Protein AF-A0A1G1WCJ9-F1 (afdb_monomer_lite)

Structure (mmCIF, N/CA/C/O backbone):
data_AF-A0A1G1WCJ9-F1
#
_entry.id   AF-A0A1G1WCJ9-F1
#
loop_
_atom_site.group_PDB
_atom_site.id
_atom_site.type_symbol
_atom_site.label_atom_id
_atom_site.label_alt_id
_atom_site.label_comp_id
_atom_site.label_asym_id
_atom_site.label_entity_id
_atom_site.label_seq_id
_atom_site.pdbx_PDB_ins_code
_atom_site.Cartn_x
_atom_site.Cartn_y
_atom_site.Cartn_z
_atom_site.occupancy
_atom_site.B_iso_or_equiv
_atom_site.auth_seq_id
_atom_site.auth_comp_id
_atom_site.auth_asym_id
_atom_site.auth_atom_id
_atom_site.pdbx_PDB_model_num
ATOM 1 N N . MET A 1 1 ? -25.583 37.483 26.730 1.00 40.88 1 MET A N 1
ATOM 2 C CA . MET A 1 1 ? -26.240 37.297 25.413 1.00 40.88 1 MET A CA 1
ATOM 3 C C . MET A 1 1 ? -25.506 38.119 24.346 1.00 40.88 1 MET A C 1
ATOM 5 O O . MET A 1 1 ? -26.004 39.147 23.923 1.00 40.88 1 MET A O 1
ATOM 9 N N . ALA A 1 2 ? -24.291 37.720 23.947 1.00 44.19 2 ALA A N 1
ATOM 10 C CA . ALA A 1 2 ? -23.507 38.465 22.945 1.00 44.19 2 ALA A CA 1
ATOM 11 C C . ALA A 1 2 ? -22.431 37.598 22.254 1.00 44.19 2 ALA A C 1
ATOM 13 O O . ALA A 1 2 ? -21.308 38.040 22.055 1.00 44.19 2 ALA A O 1
ATOM 14 N N . LEU A 1 3 ? -22.742 36.338 21.924 1.00 42.25 3 LEU A N 1
ATOM 15 C CA . LEU A 1 3 ? -21.789 35.417 21.274 1.00 42.25 3 LEU A CA 1
ATOM 16 C C . LEU A 1 3 ? -22.444 34.561 20.171 1.00 42.25 3 LEU A C 1
ATOM 18 O O . LEU A 1 3 ? -22.076 33.411 19.962 1.00 42.25 3 LEU A O 1
ATOM 22 N N . LEU A 1 4 ? -23.435 35.108 19.456 1.00 46.00 4 LEU A N 1
ATOM 23 C CA . LEU A 1 4 ? -24.100 34.412 18.337 1.00 46.00 4 LEU A CA 1
ATOM 24 C C . LEU A 1 4 ? -24.158 35.220 17.028 1.00 46.00 4 LEU A C 1
ATOM 26 O O . LEU A 1 4 ? -24.907 34.868 16.123 1.00 46.00 4 LEU A O 1
ATOM 30 N N . THR A 1 5 ? -23.351 36.272 16.869 1.00 47.97 5 THR A N 1
ATOM 31 C CA . THR A 1 5 ? -23.405 37.141 15.674 1.00 47.97 5 THR A CA 1
ATOM 32 C C . THR A 1 5 ? -22.312 36.902 14.626 1.00 47.97 5 THR A C 1
ATOM 34 O O . THR A 1 5 ? -22.347 37.550 13.585 1.00 47.97 5 THR A O 1
ATOM 37 N N . ASN A 1 6 ? -21.388 35.946 14.796 1.00 46.69 6 ASN A N 1
ATOM 38 C CA . ASN A 1 6 ? -20.234 35.810 13.885 1.00 46.69 6 ASN A CA 1
ATOM 39 C C . ASN A 1 6 ? -20.223 34.541 13.003 1.00 46.69 6 ASN A C 1
ATOM 41 O O . ASN A 1 6 ? -19.198 33.881 12.844 1.00 46.69 6 ASN A O 1
ATOM 45 N N . VAL A 1 7 ? -21.369 34.164 12.424 1.00 50.56 7 VAL A N 1
ATOM 46 C CA . VAL A 1 7 ? -21.480 32.963 11.558 1.00 50.56 7 VAL A CA 1
ATOM 47 C C . VAL A 1 7 ? -21.515 33.307 10.055 1.00 50.56 7 VAL A C 1
ATOM 49 O O . VAL A 1 7 ? -21.342 32.428 9.212 1.00 50.56 7 VAL A O 1
ATOM 52 N N . ARG A 1 8 ? -21.654 34.588 9.677 1.00 49.06 8 ARG A N 1
ATOM 53 C CA . ARG A 1 8 ? -21.856 34.994 8.268 1.00 49.06 8 ARG A CA 1
ATOM 54 C C . ARG A 1 8 ? -20.568 35.336 7.494 1.00 49.06 8 ARG A C 1
ATOM 56 O O . ARG A 1 8 ? -20.554 35.167 6.281 1.00 49.06 8 ARG A O 1
ATOM 63 N N . GLY A 1 9 ? -19.472 35.702 8.169 1.00 50.84 9 GLY A N 1
ATOM 64 C CA . GLY A 1 9 ? -18.168 36.016 7.545 1.00 50.84 9 GLY A CA 1
ATOM 65 C C . GLY A 1 9 ? -17.270 34.807 7.232 1.00 50.84 9 GLY A C 1
ATOM 66 O O . GLY A 1 9 ? -16.178 34.952 6.696 1.00 50.84 9 GLY A O 1
ATOM 67 N N . ASN A 1 10 ? -17.716 33.592 7.555 1.00 60.34 10 ASN A N 1
ATOM 68 C CA . ASN A 1 10 ? -16.839 32.423 7.664 1.00 60.34 10 ASN A CA 1
ATOM 69 C C . ASN A 1 10 ? -16.801 31.531 6.404 1.00 60.34 10 ASN A C 1
ATOM 71 O O . ASN A 1 10 ? -16.161 30.485 6.410 1.00 60.34 10 ASN A O 1
ATOM 75 N N . ARG A 1 11 ? -17.503 31.887 5.316 1.00 60.69 11 ARG A N 1
ATOM 76 C CA . ARG A 1 11 ? -17.465 31.102 4.062 1.00 60.69 11 ARG A CA 1
ATOM 77 C C . ARG A 1 11 ? -16.160 31.307 3.300 1.00 60.69 11 ARG A C 1
ATOM 79 O O . ARG A 1 11 ? -15.569 30.321 2.887 1.00 60.69 11 ARG A O 1
ATOM 86 N N . ALA A 1 12 ? -15.689 32.548 3.177 1.00 65.88 12 ALA A N 1
ATOM 87 C CA . ALA A 1 12 ? -14.421 32.851 2.513 1.00 65.88 12 ALA A CA 1
ATOM 88 C C . ALA A 1 12 ? -13.236 32.229 3.266 1.00 65.88 12 ALA A C 1
ATOM 90 O O . ALA A 1 12 ? -12.414 31.561 2.654 1.00 65.88 12 ALA A O 1
ATOM 91 N N . ALA A 1 13 ? -13.216 32.340 4.600 1.00 66.50 13 ALA A N 1
ATOM 92 C CA . ALA A 1 13 ? -12.205 31.696 5.437 1.00 66.50 13 ALA A CA 1
ATOM 93 C C . ALA A 1 13 ? -12.242 30.162 5.320 1.00 66.50 13 ALA A C 1
ATOM 95 O O . ALA A 1 13 ? -11.196 29.547 5.158 1.00 66.50 13 ALA A O 1
ATOM 96 N N . LYS A 1 14 ? -13.428 29.533 5.319 1.00 65.19 14 LYS A N 1
ATOM 97 C CA . LYS A 1 14 ? -13.560 28.081 5.100 1.00 65.19 14 LYS A CA 1
ATOM 98 C C . LYS A 1 14 ? -13.109 27.650 3.705 1.00 65.19 14 LYS A C 1
ATOM 100 O O . LYS A 1 14 ? -12.424 26.645 3.596 1.00 65.19 14 LYS A O 1
ATOM 105 N N . VAL A 1 15 ? -13.463 28.396 2.658 1.00 73.75 15 VAL A N 1
ATOM 106 C CA . VAL A 1 15 ? -13.028 28.113 1.279 1.00 73.75 15 VAL A CA 1
ATOM 107 C C . VAL A 1 15 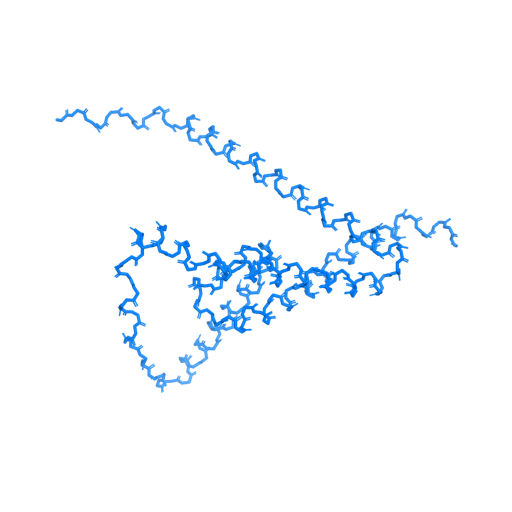? -11.514 28.256 1.156 1.00 73.75 15 VAL A C 1
ATOM 109 O O . VAL A 1 15 ? -10.874 27.387 0.576 1.00 73.75 15 VAL A O 1
ATOM 112 N N . PHE A 1 16 ? -10.933 29.289 1.768 1.00 75.06 16 PHE A N 1
ATOM 113 C CA . PHE A 1 16 ? -9.489 29.491 1.794 1.00 75.06 16 PHE A CA 1
ATOM 114 C C . PHE A 1 16 ? -8.779 28.354 2.531 1.00 75.06 16 PHE A C 1
ATOM 116 O O . PHE A 1 16 ? -7.811 27.813 2.021 1.00 75.06 16 PHE A O 1
ATOM 123 N N . LEU A 1 17 ? -9.303 27.919 3.679 1.00 70.44 17 LEU A N 1
ATOM 124 C CA . LEU A 1 17 ? -8.751 26.809 4.461 1.00 70.44 17 LEU A CA 1
ATOM 125 C C . LEU A 1 17 ? -8.872 25.466 3.717 1.00 70.44 17 LEU A C 1
ATOM 127 O O . LEU A 1 17 ? -7.943 24.665 3.745 1.00 70.44 17 LEU A O 1
ATOM 131 N N . VAL A 1 18 ? -9.976 25.242 2.995 1.00 69.75 18 VAL A N 1
ATOM 132 C CA . VAL A 1 18 ? -10.154 24.074 2.115 1.00 69.75 18 VAL A CA 1
ATOM 133 C C . VAL A 1 18 ? -9.170 24.107 0.948 1.00 69.75 18 VAL A C 1
ATOM 135 O O . VAL A 1 18 ? -8.540 23.093 0.683 1.00 69.75 18 VAL A O 1
ATOM 138 N N . LEU A 1 19 ? -8.976 25.251 0.289 1.00 71.19 19 LEU A N 1
ATOM 139 C CA . LEU A 1 19 ? -7.975 25.418 -0.773 1.00 71.19 19 LEU A CA 1
ATOM 140 C C . LEU A 1 19 ? -6.552 25.192 -0.255 1.00 71.19 19 LEU A C 1
ATOM 142 O O . LEU A 1 19 ? -5.760 24.502 -0.891 1.00 71.19 19 LEU A O 1
ATOM 146 N N . LEU A 1 20 ? -6.244 25.716 0.929 1.00 73.88 20 LEU A N 1
ATOM 147 C CA . LEU A 1 20 ? -4.930 25.591 1.554 1.00 73.88 20 LEU A CA 1
ATOM 148 C C . LEU A 1 20 ? -4.635 24.151 1.999 1.00 73.88 20 LEU A C 1
ATOM 150 O O . LEU A 1 20 ? -3.478 23.749 2.004 1.00 73.88 20 LEU A O 1
ATOM 154 N N . LEU A 1 21 ? -5.669 23.362 2.313 1.00 67.62 21 LEU A N 1
ATOM 155 C CA . LEU A 1 21 ? -5.572 21.914 2.541 1.00 67.62 21 LEU A CA 1
ATOM 156 C C . LEU A 1 21 ? -5.593 21.097 1.238 1.00 67.62 21 LEU A C 1
ATOM 158 O O . LEU A 1 21 ? -5.004 20.016 1.197 1.00 67.62 21 LEU A O 1
ATOM 162 N N . ALA A 1 22 ? -6.230 21.603 0.179 1.00 68.88 22 ALA A N 1
ATOM 163 C CA . ALA A 1 22 ? -6.292 20.964 -1.134 1.00 68.88 22 ALA A CA 1
ATOM 164 C C . ALA A 1 22 ? -4.929 20.975 -1.840 1.00 68.88 22 ALA A C 1
ATOM 166 O O . ALA A 1 22 ? -4.547 19.991 -2.462 1.00 68.88 22 ALA A O 1
ATOM 167 N N . ILE A 1 23 ? -4.160 22.059 -1.711 1.00 71.62 23 ILE A N 1
ATOM 168 C CA . ILE A 1 23 ? -2.823 22.175 -2.315 1.00 71.62 23 ILE A CA 1
ATOM 169 C C . ILE A 1 23 ? -1.871 21.050 -1.859 1.00 71.62 23 ILE A C 1
ATOM 171 O O . ILE A 1 23 ? -1.337 20.363 -2.727 1.00 71.62 23 ILE A O 1
ATOM 175 N N . PRO A 1 24 ? -1.660 20.787 -0.553 1.00 65.81 24 PRO A N 1
ATOM 176 C CA . PRO A 1 24 ? -0.783 19.707 -0.111 1.00 65.81 24 PRO A CA 1
ATOM 177 C C . PRO A 1 24 ? -1.349 18.316 -0.411 1.00 65.81 24 PRO A C 1
ATOM 179 O O . PRO A 1 24 ? -0.571 17.387 -0.595 1.00 65.81 24 PRO A O 1
ATOM 182 N N . THR A 1 25 ? -2.674 18.149 -0.506 1.00 64.88 25 THR A N 1
ATOM 183 C CA . THR A 1 25 ? -3.255 16.865 -0.937 1.00 64.88 25 THR A CA 1
ATOM 184 C C . THR A 1 25 ? -3.030 16.619 -2.422 1.00 64.88 25 THR A C 1
ATOM 186 O O . THR A 1 25 ? -2.595 15.531 -2.778 1.00 64.88 25 THR A O 1
ATOM 189 N N . ILE A 1 26 ? -3.238 17.617 -3.284 1.00 69.38 26 ILE A N 1
ATOM 190 C CA . ILE A 1 26 ? -2.941 17.517 -4.720 1.00 69.38 26 ILE A CA 1
ATOM 191 C C . ILE A 1 26 ? -1.441 17.300 -4.933 1.00 69.38 26 ILE A C 1
ATOM 193 O O . ILE A 1 26 ? -1.061 16.406 -5.681 1.00 69.38 26 ILE A O 1
ATOM 197 N N . ALA A 1 27 ? -0.588 18.063 -4.246 1.00 66.81 27 ALA A N 1
A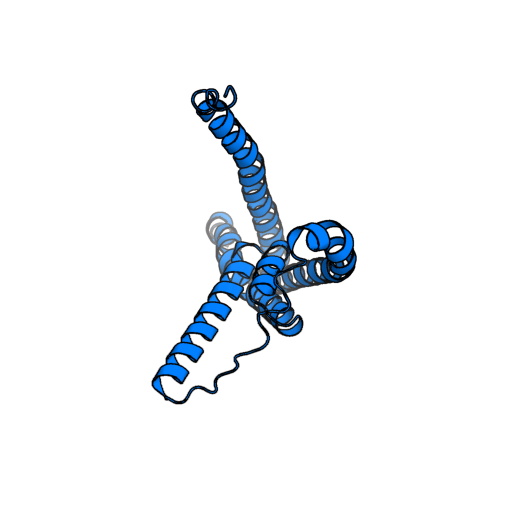TOM 198 C CA . ALA A 1 27 ? 0.859 17.879 -4.307 1.00 66.81 27 ALA A CA 1
ATOM 199 C C . ALA A 1 27 ? 1.267 16.480 -3.828 1.00 66.81 27 ALA A C 1
ATOM 201 O O . ALA A 1 27 ? 2.113 15.856 -4.453 1.00 66.81 27 ALA A O 1
ATOM 202 N N . GLY A 1 28 ? 0.627 15.966 -2.773 1.00 66.50 28 GLY A N 1
ATOM 203 C CA . GLY A 1 28 ? 0.816 14.600 -2.296 1.00 66.50 28 GLY A CA 1
ATOM 204 C C . GLY A 1 28 ? 0.436 13.554 -3.342 1.00 66.50 28 GLY A C 1
ATOM 205 O O . GLY A 1 28 ? 1.225 12.653 -3.583 1.00 66.50 28 GLY A O 1
ATOM 206 N N . VAL A 1 29 ? -0.714 13.703 -4.008 1.00 68.12 29 VAL A N 1
ATOM 207 C CA . VAL A 1 29 ? -1.158 12.783 -5.073 1.00 68.12 29 VAL A CA 1
ATOM 208 C C . VAL A 1 29 ? -0.224 12.837 -6.280 1.00 68.12 29 VAL A C 1
ATOM 210 O O . VAL A 1 29 ? 0.191 11.799 -6.777 1.00 68.12 29 VAL A O 1
ATOM 213 N N . VAL A 1 30 ? 0.157 14.032 -6.739 1.00 71.56 30 VAL A N 1
ATOM 214 C CA . VAL A 1 30 ? 1.086 14.184 -7.872 1.00 71.56 30 VAL A CA 1
ATOM 215 C C . VAL A 1 30 ? 2.459 13.608 -7.528 1.00 71.56 30 VAL A C 1
ATOM 217 O O . VAL A 1 30 ? 3.087 12.962 -8.362 1.00 71.56 30 VAL A O 1
ATOM 220 N N . TRP A 1 31 ? 2.928 13.823 -6.300 1.00 69.81 31 TRP A N 1
ATOM 221 C CA . TRP A 1 31 ? 4.190 13.266 -5.835 1.00 69.81 31 TRP A CA 1
ATOM 222 C C . TRP A 1 31 ? 4.133 11.741 -5.720 1.00 69.81 31 TRP A C 1
ATOM 224 O O . TRP A 1 31 ? 5.102 11.082 -6.084 1.00 69.81 31 TRP A O 1
ATOM 234 N N . ASP A 1 32 ? 3.002 11.186 -5.276 1.00 68.25 32 ASP A N 1
ATOM 235 C CA . ASP A 1 32 ? 2.762 9.742 -5.233 1.00 68.25 32 ASP A CA 1
ATOM 236 C C . ASP A 1 32 ? 2.822 9.147 -6.645 1.00 68.25 32 ASP A C 1
ATOM 238 O O . ASP A 1 32 ? 3.570 8.204 -6.877 1.00 68.25 32 ASP A O 1
ATOM 242 N N . GLU A 1 33 ? 2.168 9.777 -7.625 1.00 72.44 33 GLU A N 1
ATOM 243 C CA . GLU A 1 33 ? 2.217 9.347 -9.030 1.00 72.44 33 GLU A CA 1
ATOM 244 C C . GLU A 1 33 ? 3.635 9.395 -9.618 1.00 72.44 33 GLU A C 1
ATOM 246 O O . GLU A 1 33 ? 4.056 8.468 -10.308 1.00 72.44 33 GLU A O 1
ATOM 251 N N . VAL A 1 34 ? 4.418 10.438 -9.322 1.00 75.12 34 VAL A N 1
ATOM 252 C CA . VAL A 1 34 ? 5.812 10.542 -9.794 1.00 75.12 34 VAL A CA 1
ATOM 253 C C . VAL A 1 34 ? 6.709 9.500 -9.118 1.00 75.12 34 VAL A C 1
ATOM 255 O O . VAL A 1 34 ? 7.526 8.859 -9.788 1.00 75.12 34 VAL A O 1
ATOM 258 N N . LEU A 1 35 ? 6.546 9.301 -7.808 1.00 75.88 35 LEU A N 1
ATOM 259 C CA . LEU A 1 35 ? 7.258 8.276 -7.042 1.00 75.88 35 LEU A CA 1
ATOM 260 C C . LEU A 1 35 ? 6.841 6.853 -7.414 1.00 75.88 35 LEU A C 1
ATOM 262 O O . LEU A 1 35 ? 7.596 5.922 -7.148 1.00 75.88 35 LEU A O 1
ATOM 266 N N . LEU A 1 36 ? 5.669 6.669 -8.012 1.00 77.06 36 LEU A N 1
ATOM 267 C CA . LEU A 1 36 ? 5.184 5.382 -8.493 1.00 77.06 36 LEU A CA 1
ATOM 268 C C . LEU A 1 36 ? 5.650 5.110 -9.918 1.00 77.06 36 LEU A C 1
ATOM 270 O O . LEU A 1 36 ? 6.309 4.100 -10.177 1.00 77.06 36 LEU A O 1
ATOM 274 N N . ALA A 1 37 ? 5.361 6.024 -10.840 1.00 82.62 37 ALA A N 1
ATOM 275 C CA . ALA A 1 37 ? 5.657 5.852 -12.254 1.00 82.62 37 ALA A CA 1
ATOM 276 C C . ALA A 1 37 ? 7.166 5.739 -12.509 1.00 82.62 37 ALA A C 1
ATOM 278 O O . ALA A 1 37 ? 7.596 4.843 -13.234 1.00 82.62 37 ALA A O 1
ATOM 279 N N . GLY A 1 38 ? 7.987 6.591 -11.882 1.00 83.94 38 GLY A N 1
ATOM 280 C CA . GLY A 1 38 ? 9.438 6.610 -12.096 1.00 83.94 38 GLY A CA 1
ATOM 281 C C . GLY A 1 38 ? 10.116 5.262 -11.802 1.00 83.94 38 GLY A C 1
ATOM 282 O O . GLY A 1 38 ? 10.734 4.688 -12.703 1.00 83.94 38 GLY A O 1
ATOM 283 N N . PRO A 1 39 ? 9.986 4.712 -10.582 1.00 85.75 39 PRO A N 1
ATOM 284 C CA . PRO A 1 39 ? 10.548 3.413 -10.223 1.00 85.75 39 PRO A CA 1
ATOM 285 C C . PRO A 1 39 ? 9.980 2.248 -11.030 1.00 85.75 39 PRO A C 1
ATOM 287 O O . PRO A 1 39 ? 10.740 1.348 -11.380 1.00 85.75 39 PRO A O 1
ATOM 290 N N . ILE A 1 40 ? 8.683 2.257 -11.362 1.00 84.88 40 ILE A N 1
ATOM 291 C CA . ILE A 1 40 ? 8.081 1.206 -12.196 1.00 84.88 40 ILE A CA 1
ATOM 292 C C . ILE A 1 40 ? 8.716 1.211 -13.588 1.00 84.88 40 ILE A C 1
ATOM 294 O O . ILE A 1 40 ? 9.174 0.170 -14.056 1.00 84.88 40 ILE A O 1
ATOM 298 N N . ILE A 1 41 ? 8.793 2.379 -14.230 1.00 85.62 41 ILE A N 1
ATOM 299 C CA . ILE A 1 41 ? 9.397 2.536 -15.558 1.00 85.62 41 ILE A CA 1
ATOM 300 C C . ILE A 1 41 ? 10.869 2.118 -15.522 1.00 85.62 41 ILE A C 1
ATOM 302 O O . ILE A 1 41 ? 11.313 1.354 -16.377 1.00 85.62 41 ILE A O 1
ATOM 306 N N . PHE A 1 42 ? 11.614 2.569 -14.511 1.00 87.38 42 PHE A N 1
ATOM 307 C CA . PHE A 1 42 ? 13.020 2.216 -14.334 1.00 87.38 42 PHE A CA 1
ATOM 308 C C . PHE A 1 42 ? 13.222 0.702 -14.176 1.00 87.38 42 PHE A C 1
ATOM 310 O O . PHE A 1 42 ? 14.049 0.118 -14.875 1.00 87.38 42 PHE A O 1
ATOM 317 N N . LEU A 1 43 ? 12.441 0.048 -13.309 1.00 87.19 43 LEU A N 1
ATOM 318 C CA . LEU A 1 43 ? 12.536 -1.393 -13.059 1.00 87.19 43 LEU A CA 1
ATOM 319 C C . LEU A 1 43 ? 12.141 -2.221 -14.282 1.00 87.19 43 LEU A C 1
ATOM 321 O O . LEU A 1 43 ? 12.827 -3.189 -14.605 1.00 87.19 43 LEU A O 1
ATOM 325 N N . VAL A 1 44 ? 11.067 -1.840 -14.977 1.00 86.00 44 VAL A N 1
ATOM 326 C CA . VAL A 1 44 ? 10.616 -2.527 -16.196 1.00 86.00 44 VAL A CA 1
ATOM 327 C C . VAL A 1 44 ? 11.636 -2.370 -17.324 1.00 86.00 44 VAL A C 1
ATOM 329 O O . VAL A 1 44 ? 11.879 -3.330 -18.051 1.00 86.00 44 VAL A O 1
ATOM 332 N N . ASN A 1 45 ? 12.264 -1.200 -17.459 1.00 85.38 45 ASN A N 1
ATOM 333 C CA . ASN A 1 45 ? 13.286 -0.971 -18.480 1.00 85.38 45 ASN A CA 1
ATOM 334 C C . ASN A 1 45 ? 14.596 -1.722 -18.175 1.00 85.38 45 ASN A C 1
ATOM 336 O O . ASN A 1 45 ? 15.232 -2.245 -19.082 1.00 85.38 45 ASN A O 1
ATOM 340 N N . LEU A 1 46 ? 14.986 -1.809 -16.898 1.00 89.62 46 LEU A N 1
ATOM 341 C CA . LEU A 1 46 ? 16.224 -2.470 -16.476 1.00 89.62 46 LEU A CA 1
ATOM 342 C C . LEU A 1 46 ? 16.122 -4.004 -16.472 1.00 89.62 46 LEU A C 1
ATOM 344 O O . LEU A 1 46 ? 17.068 -4.683 -16.859 1.00 89.62 46 LEU A O 1
ATOM 348 N N . LEU A 1 47 ? 15.003 -4.553 -15.989 1.00 88.81 47 LEU A N 1
ATOM 349 C CA . LEU A 1 47 ? 14.849 -5.988 -15.714 1.00 88.81 47 LEU A CA 1
ATOM 350 C C . LEU A 1 47 ? 13.888 -6.692 -16.685 1.00 88.81 47 LEU A C 1
ATOM 352 O O . LEU A 1 47 ? 13.770 -7.916 -16.662 1.00 88.81 47 LEU A O 1
ATOM 356 N N . GLY A 1 48 ? 13.183 -5.940 -17.532 1.00 85.44 48 GLY A N 1
ATOM 357 C CA . GLY A 1 48 ? 12.057 -6.438 -18.316 1.00 85.44 48 GLY A CA 1
ATOM 358 C C . GLY A 1 48 ? 10.754 -6.470 -17.511 1.00 85.44 48 GLY A C 1
ATOM 359 O O . GLY A 1 48 ? 10.737 -6.309 -16.291 1.00 85.44 48 GLY A O 1
ATOM 360 N N . PHE A 1 49 ? 9.631 -6.690 -18.199 1.00 82.44 49 PHE A N 1
ATOM 361 C CA . PHE A 1 49 ? 8.293 -6.543 -17.613 1.00 82.44 49 PHE A CA 1
ATOM 362 C C . PHE A 1 49 ? 8.040 -7.458 -16.405 1.00 82.44 49 PHE A C 1
ATOM 364 O O . PHE A 1 49 ? 7.661 -6.984 -15.337 1.00 82.44 49 PHE A O 1
ATOM 371 N N . TRP A 1 50 ? 8.283 -8.765 -16.548 1.00 86.00 50 TRP A N 1
ATOM 372 C CA . TRP A 1 50 ? 7.981 -9.746 -15.499 1.00 86.00 50 TRP A CA 1
ATOM 373 C C . TRP A 1 50 ? 8.868 -9.595 -14.262 1.00 86.00 50 TRP A C 1
ATOM 375 O O . TRP A 1 50 ? 8.363 -9.596 -13.140 1.00 86.00 50 TRP A O 1
ATOM 385 N N . LEU A 1 51 ? 10.179 -9.437 -14.452 1.00 86.38 51 LEU A N 1
ATOM 386 C CA . LEU A 1 51 ? 11.110 -9.240 -13.340 1.00 86.38 51 LEU A CA 1
ATOM 387 C C . LEU A 1 51 ? 10.912 -7.864 -12.699 1.00 86.38 51 LEU A C 1
ATOM 389 O O . LEU A 1 51 ? 10.846 -7.781 -11.478 1.00 86.38 51 LEU A O 1
ATOM 393 N N . GLY A 1 52 ? 10.715 -6.809 -13.497 1.00 85.75 52 GLY A N 1
ATOM 394 C CA . GLY A 1 52 ? 10.392 -5.472 -12.999 1.00 85.75 52 GLY A CA 1
ATOM 395 C C . GLY A 1 52 ? 9.119 -5.458 -12.150 1.00 85.75 52 GLY A C 1
ATOM 396 O O . GLY A 1 52 ? 9.117 -4.872 -11.069 1.00 85.75 52 GLY A O 1
ATOM 397 N N . TYR A 1 53 ? 8.074 -6.177 -12.575 1.00 83.69 53 TYR A N 1
ATOM 398 C CA . TYR A 1 53 ? 6.838 -6.364 -11.810 1.00 83.69 53 TYR A CA 1
ATOM 399 C C . TYR A 1 53 ? 7.077 -7.033 -10.453 1.00 83.69 53 TYR A C 1
ATOM 401 O O . TYR A 1 53 ? 6.661 -6.501 -9.420 1.00 83.69 53 TYR A O 1
ATOM 409 N N . VAL A 1 54 ? 7.757 -8.184 -10.438 1.00 89.50 54 VAL A N 1
ATOM 410 C CA . VAL A 1 54 ? 8.020 -8.934 -9.200 1.00 89.50 54 VAL A CA 1
ATOM 411 C C . VAL A 1 54 ? 8.897 -8.114 -8.254 1.00 89.50 54 VAL A C 1
ATOM 413 O O . VAL A 1 54 ? 8.574 -7.988 -7.072 1.00 89.50 54 VAL A O 1
ATOM 416 N N . THR A 1 55 ? 9.968 -7.504 -8.763 1.00 89.62 55 THR A N 1
ATOM 417 C CA . THR A 1 55 ? 10.870 -6.663 -7.970 1.00 89.62 55 THR A CA 1
ATOM 418 C C . THR A 1 55 ? 10.144 -5.448 -7.402 1.00 89.62 55 THR A C 1
ATOM 420 O O . THR A 1 55 ? 10.295 -5.161 -6.214 1.00 89.62 55 THR A O 1
ATOM 423 N N . PHE A 1 56 ? 9.304 -4.777 -8.195 1.00 87.94 56 PHE A N 1
ATOM 424 C CA . PHE A 1 56 ? 8.480 -3.671 -7.713 1.00 87.94 56 PHE A CA 1
ATOM 425 C C . PHE A 1 56 ? 7.542 -4.121 -6.587 1.00 87.94 56 PHE A C 1
ATOM 427 O O . PHE A 1 56 ? 7.529 -3.501 -5.526 1.00 87.94 56 PHE A O 1
ATOM 434 N N . CYS A 1 57 ? 6.817 -5.230 -6.769 1.00 87.75 57 CYS A N 1
ATOM 435 C CA . CYS A 1 57 ? 5.905 -5.753 -5.748 1.00 87.75 57 CYS A CA 1
ATOM 436 C C . CYS A 1 57 ? 6.633 -6.089 -4.440 1.00 87.75 57 CYS A C 1
ATOM 438 O O . CYS A 1 57 ? 6.125 -5.779 -3.363 1.00 87.75 57 CYS A O 1
ATOM 440 N N . LEU A 1 58 ? 7.828 -6.684 -4.516 1.00 89.38 58 LEU A N 1
ATOM 441 C CA . LEU A 1 58 ? 8.637 -7.009 -3.337 1.00 89.38 58 LEU A CA 1
ATOM 442 C C . LEU A 1 58 ? 9.150 -5.757 -2.621 1.00 89.38 58 LEU A C 1
ATOM 444 O O . LEU A 1 58 ? 9.054 -5.684 -1.396 1.00 89.38 58 LEU A O 1
ATOM 448 N N . ILE A 1 59 ? 9.658 -4.768 -3.363 1.00 87.00 59 ILE A N 1
ATOM 449 C CA . ILE A 1 59 ? 10.104 -3.488 -2.793 1.00 87.00 59 ILE A CA 1
ATOM 450 C C . ILE A 1 59 ? 8.922 -2.778 -2.132 1.00 87.00 59 ILE A C 1
ATOM 452 O O . ILE A 1 59 ? 9.029 -2.345 -0.987 1.00 87.00 59 ILE A O 1
ATOM 456 N N . TRP A 1 60 ? 7.779 -2.712 -2.813 1.00 83.50 60 TRP A N 1
ATOM 457 C CA . TRP A 1 60 ? 6.580 -2.050 -2.311 1.00 83.50 60 TRP A CA 1
ATOM 458 C C . TRP A 1 60 ? 6.024 -2.732 -1.059 1.00 83.50 60 TRP A C 1
ATOM 460 O O . TRP A 1 60 ? 5.726 -2.071 -0.062 1.00 83.50 60 TRP A O 1
A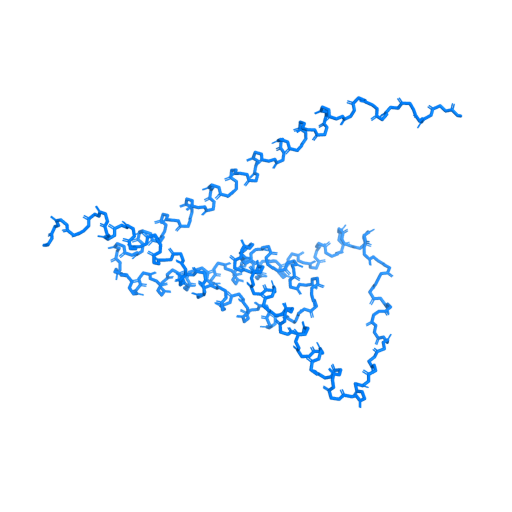TOM 470 N N . ALA A 1 61 ? 5.956 -4.066 -1.064 1.00 83.62 61 ALA A N 1
ATOM 471 C CA . ALA A 1 61 ? 5.609 -4.842 0.120 1.00 83.62 61 ALA A CA 1
ATOM 472 C C . ALA A 1 61 ? 6.608 -4.583 1.258 1.00 83.62 61 ALA A C 1
ATOM 474 O O . ALA A 1 61 ? 6.191 -4.347 2.389 1.00 83.62 61 ALA A O 1
ATOM 475 N N . GLY A 1 62 ? 7.911 -4.561 0.964 1.00 84.12 62 GLY A N 1
ATOM 476 C CA . GLY A 1 62 ? 8.970 -4.264 1.928 1.00 84.12 62 GLY A CA 1
ATOM 477 C C . GLY A 1 62 ? 8.826 -2.883 2.568 1.00 84.12 62 GLY A C 1
ATOM 478 O O . GLY A 1 62 ? 8.866 -2.777 3.792 1.00 84.12 62 GLY A O 1
ATOM 479 N N . ILE A 1 63 ? 8.575 -1.841 1.769 1.00 81.75 63 ILE A N 1
ATOM 480 C CA . ILE A 1 63 ? 8.285 -0.483 2.258 1.00 81.75 63 ILE A CA 1
ATOM 481 C C . ILE A 1 63 ? 7.048 -0.509 3.155 1.00 81.75 63 ILE A C 1
ATOM 483 O O . ILE A 1 63 ? 7.071 0.039 4.258 1.00 81.75 63 ILE A O 1
ATOM 487 N N . GLY A 1 64 ? 5.986 -1.192 2.727 1.00 76.88 64 GLY A N 1
ATOM 488 C CA . GLY A 1 64 ? 4.770 -1.307 3.518 1.00 76.88 64 GLY A CA 1
ATOM 489 C C . GLY A 1 64 ? 4.995 -1.979 4.870 1.00 76.88 64 GLY A C 1
ATOM 490 O O . GLY A 1 64 ? 4.545 -1.467 5.894 1.00 76.88 64 GLY A O 1
ATOM 491 N N . LEU A 1 65 ? 5.752 -3.075 4.898 1.00 80.94 65 LEU A N 1
ATOM 492 C CA . LEU A 1 65 ? 6.136 -3.776 6.125 1.00 80.94 65 LEU A CA 1
ATOM 493 C C . LEU A 1 65 ? 7.053 -2.936 7.020 1.00 80.94 65 LEU A C 1
ATOM 495 O O . LEU A 1 65 ? 6.907 -2.960 8.243 1.00 80.94 65 LEU A O 1
ATOM 499 N N . PHE A 1 66 ? 7.981 -2.187 6.430 1.00 81.50 66 PHE A N 1
ATOM 500 C CA . PHE A 1 66 ? 8.885 -1.301 7.155 1.00 81.50 66 PHE A CA 1
ATOM 501 C C . PHE A 1 66 ? 8.125 -0.165 7.841 1.00 81.50 66 PHE A C 1
ATOM 503 O O . PHE A 1 66 ? 8.295 0.053 9.043 1.00 81.50 66 PHE A O 1
ATOM 510 N N . VAL A 1 67 ? 7.225 0.507 7.118 1.00 76.62 67 VAL A N 1
ATOM 511 C CA . VAL A 1 67 ? 6.372 1.555 7.691 1.00 76.62 67 VAL A CA 1
ATOM 512 C C . VAL A 1 67 ? 5.493 0.986 8.798 1.00 76.62 67 VAL A C 1
ATOM 514 O O . VAL A 1 67 ? 5.395 1.584 9.867 1.00 76.62 67 VAL A O 1
ATOM 517 N N . LEU A 1 68 ? 4.905 -0.190 8.582 1.00 74.44 68 LEU A N 1
ATOM 518 C CA . LEU A 1 68 ? 4.086 -0.868 9.584 1.00 74.44 68 LEU A CA 1
ATOM 519 C C . LEU A 1 68 ? 4.917 -1.210 10.836 1.00 74.44 68 LEU A C 1
ATOM 521 O O . LEU A 1 68 ? 4.461 -0.991 11.956 1.00 74.44 68 LEU A O 1
ATOM 525 N N . SER A 1 69 ? 6.171 -1.633 10.665 1.00 78.75 69 SER A N 1
ATOM 526 C CA . SER A 1 69 ? 7.096 -1.919 11.771 1.00 78.75 69 SER A CA 1
ATOM 527 C C . SER A 1 69 ? 7.476 -0.666 12.565 1.00 78.75 69 SER A C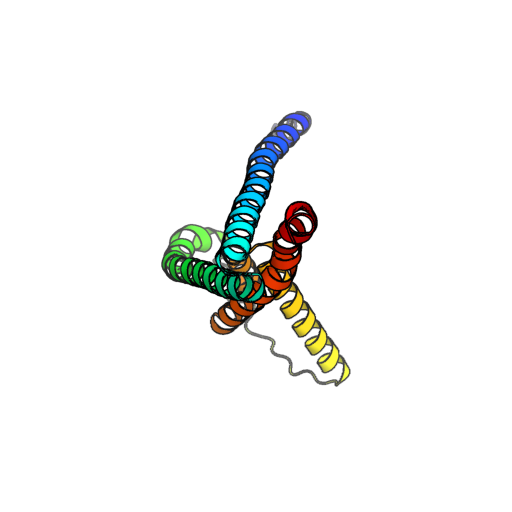 1
ATOM 529 O O . SER A 1 69 ? 7.457 -0.688 13.799 1.00 78.75 69 SER A O 1
ATOM 531 N N . ILE A 1 70 ? 7.783 0.447 11.886 1.00 79.25 70 ILE A N 1
ATOM 532 C CA . ILE A 1 70 ? 8.007 1.747 12.542 1.00 79.25 70 ILE A CA 1
ATOM 533 C C . ILE A 1 70 ? 6.745 2.166 13.290 1.00 79.25 70 ILE A C 1
ATOM 535 O O . ILE A 1 70 ? 6.809 2.580 14.447 1.00 79.25 70 ILE A O 1
ATOM 539 N N . TRP A 1 71 ? 5.588 2.034 12.649 1.00 69.75 71 TRP A N 1
ATOM 540 C CA . TRP A 1 71 ? 4.328 2.458 13.226 1.00 69.75 71 TRP A CA 1
ATOM 541 C C . TRP A 1 71 ? 3.957 1.653 14.468 1.00 69.75 71 TRP A C 1
ATOM 543 O O . TRP A 1 71 ? 3.572 2.254 15.463 1.00 69.75 71 TRP A O 1
ATOM 553 N N . LEU A 1 72 ? 4.142 0.330 14.476 1.00 75.12 72 LEU A N 1
ATOM 554 C CA . LEU A 1 72 ? 3.944 -0.498 15.675 1.00 75.12 72 LEU A CA 1
ATOM 555 C C . LEU A 1 72 ? 4.817 -0.036 16.847 1.00 75.12 72 LEU A C 1
ATOM 557 O O . LEU A 1 72 ? 4.407 -0.130 18.003 1.00 75.12 72 LEU A O 1
ATOM 561 N N . ARG A 1 73 ? 5.999 0.516 16.560 1.00 80.25 73 ARG A N 1
ATOM 562 C CA . ARG A 1 73 ? 6.888 1.086 17.575 1.00 80.25 73 ARG A CA 1
ATOM 563 C C . ARG A 1 73 ? 6.430 2.463 18.066 1.00 80.25 73 ARG A C 1
ATOM 565 O O . ARG A 1 73 ? 6.603 2.773 19.241 1.00 80.25 73 ARG A O 1
ATOM 572 N N . VAL A 1 74 ? 5.821 3.270 17.197 1.00 77.19 74 VAL A N 1
ATOM 573 C CA . VAL A 1 74 ? 5.305 4.615 17.518 1.00 77.19 74 VAL A CA 1
ATOM 574 C C . VAL A 1 74 ? 3.893 4.566 18.124 1.00 77.19 74 VAL A C 1
ATOM 576 O O . VAL A 1 74 ? 3.526 5.417 18.934 1.00 77.19 74 VAL A O 1
ATOM 579 N N . GLU A 1 75 ? 3.101 3.543 17.807 1.00 72.75 75 GLU A N 1
ATOM 580 C CA . GLU A 1 75 ? 1.731 3.343 18.280 1.00 72.75 75 GLU A CA 1
ATOM 581 C C . GLU A 1 75 ? 1.573 3.437 19.805 1.00 72.75 75 GLU A C 1
ATOM 583 O O . GLU A 1 75 ? 0.680 4.174 20.236 1.00 72.75 75 GLU A O 1
ATOM 588 N N . PRO A 1 76 ? 2.358 2.729 20.644 1.00 73.12 76 PRO A N 1
ATOM 589 C CA . PRO A 1 76 ? 2.206 2.828 22.094 1.00 73.12 76 PRO A CA 1
ATOM 590 C C . PRO A 1 76 ? 2.445 4.258 22.593 1.00 73.12 76 PRO A C 1
ATOM 592 O O . PRO A 1 76 ? 1.738 4.730 23.486 1.00 73.12 76 PRO A O 1
ATOM 595 N N . TRP A 1 77 ? 3.367 4.991 21.968 1.00 77.81 77 TRP A N 1
ATOM 596 C CA . TRP A 1 77 ? 3.632 6.389 22.297 1.00 77.81 77 TRP A CA 1
ATOM 597 C C . TRP A 1 77 ? 2.457 7.306 21.910 1.00 77.81 77 TRP A C 1
ATOM 599 O O . TRP A 1 77 ? 1.974 8.074 22.747 1.00 77.81 77 TRP A O 1
ATOM 609 N N . VAL A 1 78 ? 1.914 7.150 20.695 1.00 72.38 78 VAL A N 1
ATOM 610 C CA . VAL A 1 78 ? 0.746 7.903 20.187 1.00 72.38 78 VAL A CA 1
ATOM 611 C C . VAL A 1 78 ? -0.519 7.600 20.991 1.00 72.38 78 VAL A C 1
ATOM 613 O O . VAL A 1 78 ? -1.272 8.515 21.334 1.00 72.38 78 VAL A O 1
ATOM 616 N N . LYS A 1 79 ? -0.756 6.328 21.336 1.00 68.81 79 LYS A N 1
ATOM 617 C CA . LYS A 1 79 ? -1.861 5.912 22.216 1.00 68.81 79 LYS A CA 1
ATOM 618 C C . LYS A 1 79 ? -1.802 6.633 23.557 1.00 68.81 79 LYS A C 1
ATOM 620 O O . LYS A 1 79 ? -2.816 7.159 24.010 1.00 68.81 79 LYS A O 1
ATOM 625 N N . THR A 1 80 ? -0.612 6.693 24.145 1.00 69.50 80 THR A N 1
ATOM 626 C CA . THR A 1 80 ? -0.399 7.274 25.472 1.00 69.50 80 THR A CA 1
ATOM 627 C C . THR A 1 80 ? -0.554 8.797 25.464 1.00 69.50 80 THR A C 1
ATOM 629 O O . THR A 1 80 ? -1.197 9.339 26.360 1.00 69.50 80 THR A O 1
ATOM 632 N N . HIS A 1 81 ? -0.038 9.489 24.443 1.00 71.69 81 HIS A N 1
ATOM 633 C CA . HIS A 1 81 ? 0.013 10.958 24.425 1.00 71.69 81 HIS A CA 1
ATOM 634 C C . HIS A 1 81 ? -1.163 11.640 23.709 1.00 71.69 81 HIS A C 1
ATOM 636 O O . HIS A 1 81 ? -1.574 12.726 24.113 1.00 71.69 81 HIS A O 1
ATOM 642 N N . ILE A 1 82 ? -1.712 11.033 22.652 1.00 65.62 82 ILE A N 1
ATOM 643 C CA . ILE A 1 82 ? -2.715 11.669 21.775 1.00 65.62 82 ILE A CA 1
ATOM 644 C C . ILE A 1 82 ? -4.094 11.024 21.956 1.00 65.62 82 ILE A C 1
ATOM 646 O O . ILE A 1 82 ? -5.107 11.709 22.092 1.00 65.62 82 ILE A O 1
ATOM 650 N N . LEU A 1 83 ? -4.140 9.693 21.967 1.00 54.44 83 LEU A N 1
ATOM 651 C CA . LEU A 1 83 ? -5.385 8.919 21.908 1.00 54.44 83 LEU A CA 1
ATOM 652 C C . LEU A 1 83 ? -6.044 8.751 23.287 1.00 54.44 83 LEU A C 1
ATOM 654 O O . LEU A 1 83 ? -7.271 8.724 23.359 1.00 54.44 83 LEU A O 1
ATOM 658 N N . SER A 1 84 ? -5.275 8.741 24.381 1.00 55.34 84 SER A N 1
ATOM 659 C CA . SER A 1 84 ? -5.789 8.739 25.763 1.00 55.34 84 SER A CA 1
ATOM 660 C C . SER A 1 84 ? -6.724 9.924 26.053 1.00 55.34 84 SER A C 1
ATOM 662 O O . SER A 1 84 ? -7.736 9.761 26.733 1.00 55.34 84 SER A O 1
ATOM 664 N N . LYS A 1 85 ? -6.454 11.091 25.454 1.00 56.59 85 LYS A N 1
ATOM 665 C CA . LYS A 1 85 ? -7.294 12.295 25.564 1.00 56.59 85 LYS A CA 1
ATOM 666 C C . LYS A 1 85 ? -8.606 12.225 24.776 1.00 56.59 85 LYS A C 1
ATOM 668 O O . LYS A 1 85 ? -9.538 12.945 25.115 1.00 56.59 85 LYS A O 1
ATOM 673 N N . ILE A 1 86 ? -8.687 11.395 23.733 1.00 57.28 86 ILE A N 1
ATOM 674 C CA . ILE A 1 86 ? -9.817 11.377 22.782 1.00 57.28 86 ILE A CA 1
ATOM 675 C C . ILE A 1 86 ? -10.681 10.112 22.935 1.00 57.28 86 ILE A C 1
ATOM 677 O O . ILE A 1 86 ? -11.897 10.170 22.767 1.00 57.28 86 ILE A O 1
ATOM 681 N N . PHE A 1 87 ? -10.080 8.966 23.268 1.00 52.19 87 PHE A N 1
ATOM 682 C CA . PHE A 1 87 ? -10.724 7.645 23.217 1.00 52.19 87 PHE A CA 1
ATOM 683 C C . PHE A 1 87 ? -10.963 6.977 24.575 1.00 52.19 87 PHE A C 1
ATOM 685 O O . PHE A 1 87 ? -11.554 5.897 24.609 1.00 52.19 87 PHE A O 1
ATOM 692 N N . GLY A 1 88 ? -10.586 7.618 25.689 1.00 45.78 88 GLY A N 1
ATOM 693 C CA . GLY A 1 88 ? -10.629 7.065 27.053 1.00 45.78 88 GLY A CA 1
ATOM 694 C C . GLY A 1 88 ? -12.001 6.644 27.608 1.00 45.78 88 GLY A C 1
ATOM 695 O O . GLY A 1 88 ? -12.112 6.406 28.804 1.00 45.78 88 GLY A O 1
ATOM 696 N N . ARG A 1 89 ? -13.055 6.544 26.786 1.00 46.47 89 ARG A N 1
ATOM 697 C CA . ARG A 1 89 ? -14.412 6.192 27.234 1.00 46.47 89 ARG A CA 1
ATOM 698 C C . ARG A 1 89 ? -15.131 5.114 26.418 1.00 46.47 89 ARG A C 1
ATOM 700 O O . ARG A 1 89 ? -16.175 4.657 26.858 1.00 46.47 89 ARG A O 1
ATOM 707 N N . LYS A 1 90 ? -14.626 4.692 25.249 1.00 47.06 90 LYS A N 1
ATOM 708 C CA . LYS A 1 90 ? -15.410 3.848 24.313 1.00 47.06 90 LYS A CA 1
ATOM 709 C C . LYS A 1 90 ? -14.975 2.388 24.180 1.00 47.06 90 LYS A C 1
ATOM 711 O O . LYS A 1 90 ? -15.656 1.620 23.508 1.00 47.06 90 LYS A O 1
ATOM 716 N N . GLU A 1 91 ? -13.876 1.982 24.808 1.00 47.28 91 GLU A N 1
ATOM 717 C CA . GLU A 1 91 ? -13.297 0.650 24.569 1.00 47.28 91 GLU A CA 1
ATOM 718 C C . GLU A 1 91 ? -13.830 -0.449 25.511 1.00 47.28 91 GLU A C 1
ATOM 720 O O . GLU A 1 91 ? -13.609 -1.632 25.257 1.00 47.28 91 GLU A O 1
ATOM 725 N N . GLN A 1 92 ? -14.601 -0.092 26.549 1.00 44.78 92 GLN A N 1
ATOM 726 C CA . GLN A 1 92 ? -15.191 -1.057 27.491 1.00 44.78 92 GLN A CA 1
ATOM 727 C C . GLN A 1 92 ? -16.596 -1.563 27.110 1.00 44.78 92 GLN A C 1
ATOM 729 O O . GLN A 1 92 ? -16.939 -2.678 27.486 1.00 44.78 92 GLN A O 1
ATOM 734 N N . GLU A 1 93 ? -17.382 -0.842 26.304 1.00 45.41 93 GLU A N 1
ATOM 735 C CA . GLU A 1 93 ? -18.778 -1.236 26.010 1.00 45.41 93 GLU A CA 1
ATOM 736 C C . GLU A 1 93 ? -18.944 -2.264 24.876 1.00 45.41 93 GLU A C 1
ATOM 738 O O . GLU A 1 93 ? -20.024 -2.815 24.695 1.00 45.41 93 GLU A O 1
ATOM 743 N N . ARG A 1 94 ? -17.900 -2.580 24.096 1.00 47.84 94 ARG A N 1
ATOM 744 C CA . ARG A 1 94 ? -18.046 -3.445 22.903 1.00 47.84 94 ARG A CA 1
ATOM 745 C C . ARG A 1 94 ? -17.724 -4.929 23.121 1.00 47.84 94 ARG A C 1
ATOM 747 O O . ARG A 1 94 ? -17.531 -5.650 22.139 1.00 47.84 94 ARG A O 1
ATOM 754 N N . LYS A 1 95 ? -17.620 -5.391 24.373 1.00 41.62 95 LYS A N 1
ATOM 755 C CA . LYS A 1 95 ? -17.263 -6.789 24.696 1.00 41.62 95 LYS A CA 1
ATOM 756 C C . LYS A 1 95 ? -18.429 -7.721 25.036 1.00 41.62 95 LYS A C 1
ATOM 758 O O . LYS A 1 95 ? -18.229 -8.930 24.996 1.00 41.62 95 LYS A O 1
ATOM 763 N N . GLU A 1 96 ? -19.637 -7.222 25.235 1.00 46.50 96 GLU A N 1
ATOM 764 C CA . GLU A 1 96 ? -20.833 -8.044 25.456 1.00 46.50 96 GLU A CA 1
ATOM 765 C C . GLU A 1 96 ? -21.887 -7.499 24.493 1.00 46.50 96 GLU A C 1
ATOM 767 O O . GLU A 1 96 ? -22.292 -6.359 24.616 1.00 46.50 96 GLU A O 1
ATOM 772 N N . VAL A 1 97 ? -22.143 -8.103 23.335 1.00 48.66 97 VAL A N 1
ATOM 773 C CA . VAL A 1 97 ? -23.097 -9.199 23.166 1.00 48.66 97 VAL A CA 1
ATOM 774 C C . VAL A 1 97 ? -22.653 -10.018 21.944 1.00 48.66 97 VAL A C 1
ATOM 776 O O . VAL A 1 97 ? -22.881 -9.642 20.795 1.00 48.66 97 VAL A O 1
ATOM 779 N N . ARG A 1 98 ? -21.983 -11.156 22.160 1.00 50.84 98 ARG A N 1
ATOM 780 C CA . ARG A 1 98 ? -21.852 -12.199 21.126 1.00 50.84 98 ARG A CA 1
ATOM 781 C C . ARG A 1 98 ? -23.106 -13.067 21.179 1.00 50.84 98 ARG A C 1
ATOM 783 O O . ARG A 1 98 ? -23.073 -14.183 21.691 1.00 50.84 98 ARG A O 1
ATOM 790 N N . GLU A 1 99 ? -24.210 -12.560 20.647 1.00 55.75 99 GLU A N 1
ATOM 791 C CA . GLU A 1 99 ? -25.342 -13.428 20.335 1.00 55.75 99 GLU A CA 1
ATOM 792 C C . GLU A 1 99 ? -24.925 -14.384 19.212 1.00 55.75 99 GLU A C 1
ATOM 794 O O . GLU A 1 99 ? -24.476 -13.979 18.135 1.00 55.75 99 GLU A O 1
ATOM 799 N N . LYS A 1 100 ? -24.986 -15.688 19.498 1.00 58.28 100 LYS A N 1
ATOM 800 C CA . LYS A 1 100 ? -24.786 -16.727 18.487 1.00 58.28 100 LYS A CA 1
ATOM 801 C C . LYS A 1 100 ? -25.916 -16.593 17.455 1.00 58.28 100 LYS A C 1
ATOM 803 O O . LYS A 1 100 ? -27.074 -16.615 17.868 1.00 58.28 100 LYS A O 1
ATOM 808 N N . PRO A 1 101 ? -25.610 -16.498 16.147 1.00 55.12 101 PRO A N 1
ATOM 809 C CA . PRO A 1 101 ? -26.638 -16.379 15.118 1.00 55.12 101 PRO A CA 1
ATOM 810 C C . PRO A 1 101 ? -27.529 -17.622 15.153 1.00 55.12 101 PRO A C 1
ATOM 812 O O . PRO A 1 101 ? -27.021 -18.747 15.078 1.00 55.12 101 PRO A O 1
ATOM 815 N N . LYS A 1 102 ? -28.840 -17.418 15.302 1.00 67.06 102 LYS A N 1
ATOM 816 C CA . LYS A 1 102 ? -29.830 -18.501 15.425 1.00 67.06 102 LYS A CA 1
ATOM 817 C C . LYS A 1 102 ? -30.346 -18.957 14.055 1.00 67.06 102 LYS A C 1
ATOM 819 O O . LYS A 1 102 ? -30.863 -20.064 13.953 1.00 67.06 102 LYS A O 1
ATOM 824 N N . SER A 1 103 ? -30.170 -18.153 12.998 1.00 79.62 103 SER A N 1
ATOM 825 C CA . SER A 1 103 ? -30.716 -18.414 11.655 1.00 79.62 103 SER A CA 1
ATOM 826 C C . SER A 1 103 ? -29.652 -18.474 10.546 1.00 79.62 103 SER A C 1
ATOM 828 O O . SER A 1 103 ? -28.667 -17.733 10.547 1.00 79.62 103 SER A O 1
ATOM 830 N N . TRP A 1 104 ? -29.865 -19.328 9.535 1.00 81.25 104 TRP A N 1
ATOM 831 C CA . TRP A 1 104 ? -28.990 -19.448 8.354 1.00 81.25 104 TRP A CA 1
ATOM 832 C C . TRP A 1 104 ? -28.904 -18.141 7.545 1.00 81.25 104 TRP A C 1
ATOM 834 O O . TRP A 1 104 ? -27.846 -17.812 7.007 1.00 81.25 104 TRP A O 1
ATOM 844 N N . ARG A 1 105 ? -29.982 -17.341 7.540 1.00 78.31 105 ARG A N 1
ATOM 845 C CA . ARG A 1 105 ? -30.020 -16.022 6.886 1.00 78.31 105 ARG A CA 1
ATOM 846 C C . ARG A 1 105 ? -29.117 -15.007 7.588 1.00 78.31 105 ARG A C 1
ATOM 848 O O . ARG A 1 105 ? -28.363 -14.305 6.925 1.00 78.31 105 ARG A O 1
ATOM 855 N N . GLU A 1 106 ? -29.116 -14.985 8.920 1.00 77.00 106 GLU A N 1
ATOM 856 C CA . GLU A 1 106 ? -28.193 -14.149 9.705 1.00 77.00 106 GLU A CA 1
ATOM 857 C C . GLU A 1 106 ? -26.741 -14.567 9.474 1.00 77.00 106 GLU A C 1
ATOM 859 O O . GLU A 1 106 ? -25.848 -13.725 9.405 1.00 77.00 106 GLU A O 1
ATOM 864 N N . ARG A 1 107 ? -26.494 -15.868 9.289 1.00 79.31 107 ARG A N 1
ATOM 865 C CA . ARG A 1 107 ? -25.163 -16.392 8.969 1.00 79.31 107 ARG A CA 1
ATOM 866 C C . ARG A 1 107 ? -24.667 -15.897 7.610 1.00 79.31 107 ARG A C 1
ATOM 868 O O . ARG A 1 107 ? -23.512 -15.489 7.517 1.00 79.31 107 ARG A O 1
ATOM 875 N N . LEU A 1 108 ? -25.537 -15.888 6.599 1.00 80.75 108 LEU A N 1
ATOM 876 C CA . LEU A 1 108 ? -25.257 -15.326 5.274 1.00 80.75 108 LEU A CA 1
ATOM 877 C C . LEU A 1 108 ? -24.984 -13.823 5.343 1.00 80.75 108 LEU A C 1
ATOM 879 O O . LEU A 1 108 ? -23.971 -13.379 4.815 1.00 80.75 108 LEU A O 1
ATOM 883 N N . VAL A 1 109 ? -25.824 -13.060 6.048 1.00 81.81 109 VAL A N 1
ATOM 884 C CA . VAL A 1 109 ? -25.652 -11.605 6.214 1.00 81.81 109 VAL A CA 1
ATOM 885 C C . VAL A 1 109 ? -24.358 -11.272 6.961 1.00 81.81 109 VAL A C 1
ATOM 887 O O . VAL A 1 109 ? -23.620 -10.373 6.569 1.00 81.81 109 VAL A O 1
ATOM 890 N N . LEU A 1 110 ? -24.024 -12.018 8.015 1.00 80.50 110 LEU A N 1
ATOM 891 C CA . LEU A 1 110 ? -22.756 -11.845 8.727 1.00 80.50 110 LEU A CA 1
ATOM 892 C C . LEU A 1 110 ? -21.555 -12.220 7.854 1.00 80.50 110 LEU A C 1
ATOM 894 O O . LEU A 1 110 ? -20.491 -11.613 7.986 1.00 80.50 110 LEU A O 1
ATOM 898 N N . TRP A 1 111 ? -21.701 -13.214 6.980 1.00 80.00 111 TRP A N 1
ATOM 899 C CA . TRP A 1 111 ? -20.645 -13.631 6.064 1.00 80.00 111 TRP A CA 1
ATOM 900 C C . TRP A 1 111 ? -20.412 -12.595 4.961 1.00 80.00 111 TRP A C 1
ATOM 902 O O . TRP A 1 111 ? -19.271 -12.178 4.762 1.00 80.00 111 TRP A O 1
ATOM 912 N N . THR A 1 112 ? -21.471 -12.091 4.323 1.00 77.62 112 THR A N 1
ATOM 913 C CA . THR A 1 112 ? -21.369 -11.012 3.329 1.00 77.62 112 THR A CA 1
ATOM 914 C C . THR A 1 112 ? -20.868 -9.716 3.954 1.00 77.62 112 THR A C 1
ATOM 916 O O . THR A 1 112 ? -20.010 -9.063 3.369 1.00 77.62 112 THR A O 1
ATOM 919 N N . ALA A 1 113 ? -21.294 -9.375 5.173 1.00 75.69 113 ALA A N 1
ATOM 920 C CA . ALA A 1 113 ? -20.764 -8.221 5.897 1.00 75.69 113 ALA A CA 1
ATOM 921 C C . ALA A 1 113 ? -19.265 -8.367 6.208 1.00 75.69 113 ALA A C 1
ATOM 923 O O . ALA A 1 113 ? -18.515 -7.399 6.084 1.00 75.69 113 ALA A O 1
ATOM 924 N N . ARG A 1 114 ? -18.793 -9.567 6.581 1.00 77.81 114 ARG A N 1
ATOM 925 C CA . ARG A 1 114 ? -17.353 -9.829 6.767 1.00 77.81 114 ARG A CA 1
ATOM 926 C C . ARG A 1 114 ? -16.581 -9.725 5.461 1.00 77.81 114 ARG A C 1
ATOM 928 O O . ARG A 1 114 ? -15.503 -9.140 5.466 1.00 77.81 114 ARG A O 1
ATOM 935 N N . LEU A 1 115 ? -17.125 -10.261 4.370 1.00 78.00 115 LEU A N 1
ATOM 936 C CA . LEU A 1 115 ? -16.515 -10.142 3.050 1.00 78.00 115 LEU A CA 1
ATOM 937 C C . LEU A 1 115 ? -16.432 -8.688 2.606 1.00 78.00 115 LEU A C 1
ATOM 939 O O . LEU A 1 115 ? -15.351 -8.231 2.264 1.00 78.00 115 LEU A O 1
ATOM 943 N N . ALA A 1 116 ? -17.530 -7.939 2.679 1.00 76.19 116 ALA A N 1
ATOM 944 C CA . ALA A 1 116 ? -17.553 -6.522 2.334 1.00 76.19 116 ALA A CA 1
ATOM 945 C C . ALA A 1 116 ? -16.560 -5.718 3.185 1.00 76.19 116 ALA A C 1
ATOM 947 O O . ALA A 1 116 ? -15.870 -4.845 2.669 1.00 76.19 116 ALA A O 1
ATOM 948 N N . ARG A 1 117 ? -16.423 -6.052 4.475 1.00 74.19 117 ARG A N 1
ATOM 949 C CA . ARG A 1 117 ? -15.423 -5.442 5.361 1.00 74.19 117 ARG A CA 1
ATOM 950 C C . ARG A 1 117 ? -13.995 -5.787 4.931 1.00 74.19 117 ARG A C 1
ATOM 952 O O . ARG A 1 117 ? -13.157 -4.896 4.931 1.00 74.19 117 ARG A O 1
ATOM 959 N N . ALA A 1 118 ? -13.731 -7.033 4.532 1.00 71.50 118 ALA A N 1
ATOM 960 C CA . ALA A 1 118 ? -12.421 -7.470 4.047 1.00 71.50 118 ALA A CA 1
ATOM 961 C C . ALA A 1 118 ? -12.063 -6.830 2.701 1.00 71.50 118 ALA A C 1
ATOM 963 O O . ALA A 1 118 ? -10.964 -6.307 2.555 1.00 71.50 118 ALA A O 1
ATOM 964 N N . PHE A 1 119 ? -13.000 -6.793 1.752 1.00 76.00 119 PHE A N 1
ATOM 965 C CA . PHE A 1 119 ? -12.825 -6.110 0.471 1.00 76.00 119 PHE A CA 1
ATOM 966 C C . PHE A 1 119 ? -12.664 -4.603 0.646 1.00 76.00 119 PHE A C 1
ATOM 968 O O . PHE A 1 119 ? -11.790 -4.017 0.022 1.00 76.00 119 PHE A O 1
ATOM 975 N N . GLY A 1 120 ? -13.446 -3.977 1.528 1.00 73.62 120 GLY A N 1
ATOM 976 C CA . GLY A 1 120 ? -13.299 -2.559 1.847 1.00 73.62 120 GLY A CA 1
ATOM 977 C C . GLY A 1 120 ? -11.948 -2.246 2.490 1.00 73.62 120 GLY A C 1
ATOM 978 O O . GLY A 1 120 ? -11.329 -1.241 2.161 1.00 73.62 120 GLY A O 1
ATOM 979 N N . ALA A 1 121 ? -11.452 -3.128 3.359 1.00 72.12 121 ALA A N 1
ATOM 980 C CA . ALA A 1 121 ? -10.142 -2.980 3.983 1.00 72.12 121 ALA A CA 1
ATOM 981 C C . ALA A 1 121 ? -8.994 -3.194 2.976 1.00 72.12 121 ALA A C 1
ATOM 983 O O . ALA A 1 121 ? -8.028 -2.436 2.969 1.00 72.12 121 ALA A O 1
ATOM 984 N N . LEU A 1 122 ? -9.132 -4.170 2.076 1.00 72.62 122 LEU A N 1
ATOM 985 C CA . LEU A 1 122 ? -8.201 -4.404 0.973 1.00 72.62 122 LEU A CA 1
ATOM 986 C C . LEU A 1 122 ? -8.179 -3.214 0.001 1.00 72.62 122 LEU A C 1
ATOM 988 O O . LEU A 1 122 ? -7.109 -2.718 -0.326 1.00 72.62 122 LEU A O 1
ATOM 992 N N . ALA A 1 123 ? -9.346 -2.710 -0.405 1.00 71.75 123 ALA A N 1
ATOM 993 C CA . ALA A 1 123 ? -9.463 -1.529 -1.257 1.00 71.75 123 ALA A CA 1
ATOM 994 C C . ALA A 1 123 ? -8.854 -0.292 -0.585 1.00 71.75 123 ALA A C 1
ATOM 996 O O . ALA A 1 123 ? -8.126 0.458 -1.227 1.00 71.75 123 ALA A O 1
ATOM 997 N N . ALA A 1 124 ? -9.078 -0.112 0.719 1.00 70.25 124 ALA A N 1
ATOM 998 C CA . ALA A 1 124 ? -8.441 0.952 1.483 1.00 70.25 124 ALA A CA 1
ATOM 999 C C . ALA A 1 124 ? -6.911 0.814 1.499 1.00 70.25 124 ALA A C 1
ATOM 1001 O O . ALA A 1 124 ? -6.232 1.821 1.362 1.00 70.25 124 ALA A O 1
ATOM 1002 N N . ALA A 1 125 ? -6.355 -0.395 1.611 1.00 73.06 125 ALA A N 1
ATOM 1003 C CA . ALA A 1 125 ? -4.905 -0.598 1.524 1.00 73.06 125 ALA A CA 1
ATOM 1004 C C . ALA A 1 125 ? -4.332 -0.376 0.123 1.00 73.06 125 ALA A C 1
ATOM 1006 O O . ALA A 1 125 ? -3.208 0.099 0.004 1.00 73.06 125 ALA A O 1
ATOM 1007 N N . VAL A 1 126 ? -5.091 -0.701 -0.925 1.00 68.88 126 VAL A N 1
ATOM 1008 C CA . VAL A 1 126 ? -4.688 -0.443 -2.314 1.00 68.88 126 VAL A CA 1
ATOM 1009 C C . VAL A 1 126 ? -4.723 1.058 -2.621 1.00 68.88 126 VAL A C 1
ATOM 1011 O O . VAL A 1 126 ? -3.806 1.557 -3.258 1.00 68.88 126 VAL A O 1
ATOM 1014 N N . ILE A 1 127 ? -5.747 1.783 -2.155 1.00 70.00 127 ILE A N 1
ATOM 1015 C CA . ILE A 1 127 ? -5.944 3.214 -2.457 1.00 70.00 127 ILE A CA 1
ATOM 1016 C C . ILE A 1 127 ? -5.114 4.116 -1.541 1.00 70.00 127 ILE A C 1
ATOM 1018 O O . ILE A 1 127 ? -4.487 5.058 -2.001 1.00 70.00 127 ILE A O 1
ATOM 1022 N N . LEU A 1 128 ? -5.139 3.865 -0.232 1.00 69.38 128 LEU A N 1
ATOM 1023 C CA . LEU A 1 128 ? -4.445 4.696 0.757 1.00 69.38 128 LEU A CA 1
ATOM 1024 C C . LEU A 1 128 ? -2.988 4.250 0.964 1.00 69.38 128 LEU A C 1
ATOM 1026 O O . LEU A 1 128 ? -2.238 4.872 1.715 1.00 69.38 128 LEU A O 1
ATOM 1030 N N . GLY A 1 129 ? -2.595 3.139 0.347 1.00 66.75 129 GLY A N 1
ATOM 1031 C CA . GLY A 1 129 ? -1.287 2.539 0.523 1.00 6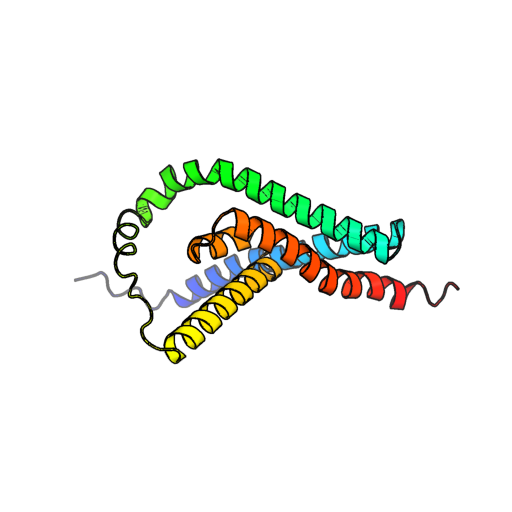6.75 129 GLY A CA 1
ATOM 1032 C C . GLY A 1 129 ? -1.065 1.932 1.918 1.00 66.75 129 GLY A C 1
ATOM 1033 O O . GLY A 1 129 ? -1.927 1.982 2.808 1.00 66.75 129 GLY A O 1
ATOM 1034 N N . PRO A 1 130 ? 0.131 1.363 2.146 1.00 64.12 130 PRO A N 1
ATOM 1035 C CA . PRO A 1 130 ? 0.466 0.673 3.392 1.00 64.12 130 PRO A CA 1
ATOM 1036 C C . PRO A 1 130 ? 0.452 1.594 4.619 1.00 64.12 130 PRO A C 1
ATOM 1038 O O . PRO A 1 130 ? 0.145 1.161 5.729 1.00 64.12 130 PRO A O 1
ATOM 1041 N N . VAL A 1 131 ? 0.790 2.869 4.407 1.00 63.88 131 VAL A N 1
ATOM 1042 C CA . VAL A 1 131 ? 0.976 3.874 5.460 1.00 63.88 131 VAL A CA 1
ATOM 1043 C C . VAL A 1 131 ? -0.357 4.239 6.112 1.00 63.88 131 VAL A C 1
ATOM 1045 O O . VAL A 1 131 ? -0.487 4.231 7.335 1.00 63.88 131 VAL A O 1
ATOM 1048 N N . TYR A 1 132 ? -1.370 4.526 5.296 1.00 66.19 132 TYR A N 1
ATOM 1049 C CA . TYR A 1 132 ? -2.667 5.011 5.767 1.00 66.19 132 TYR A CA 1
ATOM 1050 C C . TYR A 1 132 ? -3.709 3.891 5.892 1.00 66.19 132 TYR A C 1
ATOM 1052 O O . TYR A 1 132 ? -4.631 4.005 6.707 1.00 66.19 132 TYR A O 1
ATOM 1060 N N . GLY A 1 133 ? -3.542 2.773 5.171 1.00 67.31 133 GLY A N 1
ATOM 1061 C CA . GLY A 1 133 ? -4.400 1.591 5.295 1.00 67.31 133 GLY A CA 1
ATOM 1062 C C . GLY A 1 133 ? -4.450 1.045 6.727 1.00 67.31 133 GLY A C 1
ATOM 1063 O O . GLY A 1 133 ? -5.512 0.639 7.201 1.00 67.31 133 GLY A O 1
ATOM 1064 N N . TRP A 1 134 ? -3.340 1.135 7.471 1.00 67.81 134 TRP A N 1
ATOM 1065 C CA . TRP A 1 134 ? -3.258 0.715 8.876 1.00 67.81 134 TRP A CA 1
ATOM 1066 C C . TRP A 1 134 ? -4.334 1.339 9.774 1.00 67.81 134 TRP A C 1
ATOM 1068 O O . TRP A 1 134 ? -4.988 0.637 10.552 1.00 67.81 134 TRP A O 1
ATOM 1078 N N . ALA A 1 135 ? -4.551 2.653 9.663 1.00 68.06 135 ALA A N 1
ATOM 1079 C CA . ALA A 1 135 ? -5.534 3.356 10.485 1.00 68.06 135 ALA A CA 1
ATOM 1080 C C . ALA A 1 135 ? -6.948 2.799 10.259 1.00 68.06 135 ALA A C 1
ATOM 1082 O O . ALA A 1 135 ? -7.707 2.598 11.213 1.00 68.06 135 ALA A O 1
ATOM 1083 N N . VAL A 1 136 ? -7.265 2.474 9.003 1.00 70.50 136 VAL A N 1
ATOM 1084 C CA . VAL A 1 136 ? -8.534 1.860 8.608 1.00 70.50 136 VAL A CA 1
ATOM 1085 C C . VAL A 1 136 ? -8.634 0.433 9.144 1.00 70.50 136 VAL A C 1
ATOM 1087 O O . VAL A 1 136 ? -9.648 0.082 9.747 1.00 70.50 136 VAL A O 1
ATOM 1090 N N . PHE A 1 137 ? -7.583 -0.381 9.028 1.00 74.44 137 PHE A N 1
ATOM 1091 C CA . PHE A 1 137 ? -7.581 -1.751 9.552 1.00 74.44 137 PHE A CA 1
ATOM 1092 C C . PHE A 1 137 ? -7.815 -1.815 11.062 1.00 74.44 137 PHE A C 1
ATOM 1094 O O . PHE A 1 137 ? -8.587 -2.652 11.543 1.00 74.44 137 PHE A O 1
ATOM 1101 N N . LYS A 1 138 ? -7.207 -0.891 11.808 1.00 69.06 138 LYS A N 1
ATOM 1102 C CA . LYS A 1 138 ? -7.371 -0.792 13.258 1.00 69.06 138 LYS A CA 1
ATOM 1103 C C . LYS A 1 138 ? -8.771 -0.320 13.650 1.00 69.06 138 LYS A C 1
ATOM 1105 O O . LYS A 1 138 ? -9.378 -0.916 14.537 1.00 69.06 138 LYS A O 1
ATOM 1110 N N . LEU A 1 139 ? -9.328 0.674 12.950 1.00 68.31 139 LEU A N 1
ATOM 1111 C CA . LEU A 1 139 ? -10.739 1.077 13.090 1.00 68.31 139 LEU A CA 1
ATOM 1112 C C . LEU A 1 139 ? -11.694 -0.090 12.811 1.00 68.31 139 LEU A C 1
ATOM 1114 O O . LEU A 1 139 ? -12.742 -0.233 13.448 1.00 68.31 139 LEU A O 1
ATOM 1118 N N . LEU A 1 140 ? -11.317 -0.957 11.875 1.00 70.75 140 LEU A N 1
ATOM 1119 C CA . LEU A 1 140 ? -12.083 -2.139 11.527 1.00 70.75 140 LEU A CA 1
ATOM 1120 C C . LEU A 1 140 ? -11.852 -3.327 12.478 1.00 70.75 140 LEU A C 1
ATOM 1122 O O . LEU A 1 140 ? -12.615 -4.292 12.389 1.00 70.75 140 LEU A O 1
ATOM 1126 N N . GLY A 1 141 ? -10.919 -3.234 13.430 1.00 72.31 141 GLY A N 1
ATOM 1127 C CA . GLY A 1 141 ? -10.654 -4.256 14.445 1.00 72.31 141 GLY A CA 1
ATOM 1128 C C . GLY A 1 141 ? -9.933 -5.499 13.916 1.00 72.31 141 GLY A C 1
ATOM 1129 O O . GLY A 1 141 ? -10.102 -6.577 14.487 1.00 72.31 141 GLY A O 1
ATOM 1130 N N . TYR A 1 142 ? -9.180 -5.374 12.819 1.00 77.38 142 TYR A N 1
ATOM 1131 C CA . TYR A 1 142 ? -8.372 -6.475 12.289 1.00 77.38 142 TYR A CA 1
ATOM 1132 C C . TYR A 1 142 ? -7.181 -6.790 13.196 1.00 77.38 142 TYR A C 1
ATOM 1134 O O . TYR A 1 142 ? -6.642 -5.911 13.871 1.00 77.38 142 TYR A O 1
ATOM 1142 N N . ARG A 1 143 ? -6.771 -8.063 13.219 1.00 78.19 143 ARG A N 1
ATOM 1143 C CA . ARG A 1 143 ? -5.552 -8.480 13.921 1.00 78.19 143 ARG A CA 1
ATOM 1144 C C . ARG A 1 143 ? -4.336 -8.093 13.093 1.00 78.19 143 ARG A C 1
ATOM 1146 O O . ARG A 1 143 ? -4.398 -8.110 11.871 1.00 78.19 143 ARG A O 1
ATOM 1153 N N . GLU A 1 144 ? -3.206 -7.851 13.751 1.00 74.75 144 GLU A N 1
ATOM 1154 C CA . GLU A 1 144 ? -1.953 -7.454 13.086 1.00 74.75 144 GLU A CA 1
ATOM 1155 C C . GLU A 1 144 ? -1.552 -8.417 11.957 1.00 74.75 144 GLU A C 1
ATOM 1157 O O . GLU A 1 144 ? -1.187 -7.982 10.871 1.00 74.75 144 GLU A O 1
ATOM 1162 N N . ARG A 1 145 ? -1.714 -9.731 12.177 1.00 78.69 145 ARG A N 1
ATOM 1163 C CA . ARG A 1 145 ? -1.458 -10.775 11.166 1.00 78.69 145 ARG A CA 1
ATOM 1164 C C . ARG A 1 145 ? -2.301 -10.608 9.902 1.00 78.69 145 ARG A C 1
ATOM 1166 O O . ARG A 1 145 ? -1.789 -10.810 8.806 1.00 78.69 145 ARG A O 1
ATOM 1173 N N . ASP A 1 146 ? -3.567 -10.226 10.058 1.00 79.38 146 ASP A N 1
ATOM 1174 C CA . ASP A 1 146 ? -4.463 -10.006 8.924 1.00 79.38 146 ASP A CA 1
ATOM 1175 C C . ASP A 1 146 ? -4.020 -8.762 8.152 1.00 79.38 146 ASP A C 1
ATOM 1177 O O . ASP A 1 146 ? -4.032 -8.765 6.927 1.00 79.38 146 ASP A O 1
ATOM 1181 N N . VAL A 1 147 ? -3.558 -7.722 8.856 1.00 77.31 147 VAL A N 1
ATOM 1182 C CA . VAL A 1 147 ? 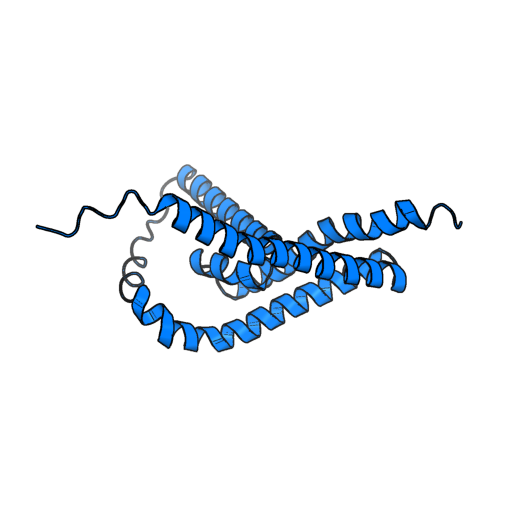-3.046 -6.507 8.213 1.00 77.31 147 VAL A CA 1
ATOM 1183 C C . VAL A 1 147 ? -1.793 -6.793 7.397 1.00 77.31 147 VAL A C 1
ATOM 1185 O O . VAL A 1 147 ? -1.703 -6.341 6.263 1.00 77.31 147 VAL A O 1
ATOM 1188 N N . TYR A 1 148 ? -0.864 -7.601 7.910 1.00 78.75 148 TYR A N 1
ATOM 1189 C CA . TYR A 1 148 ? 0.294 -8.044 7.131 1.00 78.75 148 TYR A CA 1
ATOM 1190 C C . TYR A 1 148 ? -0.115 -8.788 5.856 1.00 78.75 148 TYR A C 1
ATOM 1192 O O . TYR A 1 148 ? 0.392 -8.482 4.776 1.00 78.75 148 TYR A O 1
ATOM 1200 N N . ALA A 1 149 ? -1.066 -9.719 5.964 1.00 82.75 149 ALA A N 1
ATOM 1201 C CA . ALA A 1 149 ? -1.577 -10.456 4.812 1.00 82.75 149 ALA A CA 1
ATOM 1202 C C . ALA A 1 149 ? -2.251 -9.525 3.790 1.00 82.75 149 ALA A C 1
ATOM 1204 O O . ALA A 1 149 ? -1.987 -9.638 2.593 1.00 82.75 149 ALA A O 1
ATOM 1205 N N . PHE A 1 150 ? -3.066 -8.571 4.253 1.00 80.25 150 PHE A N 1
ATOM 1206 C CA . PHE A 1 150 ? -3.700 -7.581 3.387 1.00 80.25 150 PHE A CA 1
ATOM 1207 C C . PHE A 1 150 ? -2.690 -6.645 2.729 1.00 80.25 150 PHE A C 1
ATOM 1209 O O . PHE A 1 150 ? -2.863 -6.344 1.557 1.00 80.25 150 PHE A O 1
ATOM 1216 N N . THR A 1 151 ? -1.633 -6.223 3.423 1.00 78.06 151 THR A N 1
ATOM 1217 C CA . THR A 1 151 ? -0.574 -5.380 2.848 1.00 78.06 151 THR A CA 1
ATOM 1218 C C . THR A 1 151 ? 0.176 -6.111 1.739 1.00 78.06 151 THR A C 1
ATOM 1220 O O . THR A 1 151 ? 0.408 -5.536 0.678 1.00 78.06 151 THR A O 1
ATOM 1223 N N . ILE A 1 152 ? 0.506 -7.391 1.941 1.00 83.25 152 ILE A N 1
ATOM 1224 C CA . ILE A 1 152 ? 1.148 -8.208 0.903 1.00 83.25 152 ILE A CA 1
ATOM 1225 C C . ILE A 1 152 ? 0.200 -8.369 -0.288 1.00 83.25 152 ILE A C 1
ATOM 1227 O O . ILE A 1 152 ? 0.582 -8.066 -1.415 1.00 83.25 152 ILE A O 1
ATOM 1231 N N . ALA A 1 153 ? -1.046 -8.788 -0.055 1.00 84.75 153 ALA A N 1
ATOM 1232 C CA . ALA A 1 153 ? -2.033 -8.954 -1.122 1.00 84.75 153 ALA A CA 1
ATOM 1233 C C . ALA A 1 153 ? -2.290 -7.641 -1.881 1.00 84.75 153 ALA A C 1
ATOM 1235 O O . ALA A 1 153 ? -2.352 -7.636 -3.109 1.00 84.75 153 ALA A O 1
ATOM 1236 N N . ALA A 1 154 ? -2.384 -6.522 -1.160 1.00 80.88 154 ALA A N 1
ATOM 1237 C CA . ALA A 1 154 ? -2.544 -5.199 -1.739 1.00 80.88 154 ALA A CA 1
ATOM 1238 C C . ALA A 1 154 ? -1.344 -4.819 -2.606 1.00 80.88 154 ALA A C 1
ATOM 1240 O O . ALA A 1 154 ? -1.566 -4.294 -3.686 1.00 80.88 154 ALA A O 1
ATOM 1241 N N . ALA A 1 155 ? -0.105 -5.130 -2.208 1.00 82.94 155 ALA A N 1
ATOM 1242 C CA . ALA A 1 155 ? 1.077 -4.852 -3.028 1.00 82.94 155 ALA A CA 1
ATOM 1243 C C . ALA A 1 155 ? 1.025 -5.573 -4.386 1.00 82.94 155 ALA A C 1
ATOM 1245 O O . ALA A 1 155 ? 1.302 -4.958 -5.414 1.00 82.94 155 ALA A O 1
ATOM 1246 N N . TRP A 1 156 ? 0.597 -6.840 -4.410 1.00 85.44 156 TRP A N 1
ATOM 1247 C CA . TRP A 1 156 ? 0.443 -7.605 -5.653 1.00 85.44 156 TRP A CA 1
ATOM 1248 C C . TRP A 1 156 ? -0.687 -7.079 -6.539 1.00 85.44 156 TRP A C 1
ATOM 1250 O O . TRP A 1 156 ? -0.502 -6.951 -7.749 1.00 85.44 156 TRP A O 1
ATOM 1260 N N . ILE A 1 157 ? -1.842 -6.752 -5.949 1.00 84.62 157 ILE A N 1
ATOM 1261 C CA . ILE A 1 157 ? -2.986 -6.173 -6.675 1.00 84.62 157 ILE A CA 1
ATOM 1262 C C . ILE A 1 157 ? -2.612 -4.804 -7.234 1.00 84.62 157 ILE A C 1
ATOM 1264 O O . ILE A 1 157 ? -2.845 -4.522 -8.405 1.00 84.62 157 ILE A O 1
ATOM 1268 N N . PHE A 1 158 ? -1.995 -3.973 -6.402 1.00 82.00 158 PHE A N 1
ATOM 1269 C CA . PHE A 1 158 ? -1.544 -2.643 -6.760 1.00 82.00 158 PHE A CA 1
ATOM 1270 C C . PHE A 1 158 ? -0.527 -2.714 -7.901 1.00 82.00 158 PHE A C 1
ATOM 1272 O O . PHE A 1 158 ? -0.747 -2.117 -8.951 1.00 82.00 158 PHE A O 1
ATOM 1279 N N . GLY A 1 159 ? 0.526 -3.525 -7.770 1.00 81.50 159 GLY A N 1
ATOM 1280 C CA . GLY A 1 159 ? 1.466 -3.742 -8.865 1.00 81.50 159 GLY A CA 1
ATOM 1281 C C . GLY A 1 159 ? 0.771 -4.286 -10.116 1.00 81.50 159 GLY A C 1
ATOM 1282 O O . GLY A 1 159 ? 1.103 -3.884 -11.223 1.00 81.50 159 GLY A O 1
ATOM 1283 N N . GLY A 1 160 ? -0.192 -5.201 -9.959 1.00 83.38 160 GLY A N 1
ATOM 1284 C CA . GLY A 1 160 ? -0.886 -5.844 -11.077 1.00 83.38 160 GLY A CA 1
ATOM 1285 C C . GLY A 1 160 ? -1.772 -4.883 -11.866 1.00 83.38 160 GLY A C 1
ATOM 1286 O O . GLY A 1 160 ? -2.035 -5.125 -13.037 1.00 83.38 160 GLY A O 1
ATOM 1287 N N . ILE A 1 161 ? -2.200 -3.785 -11.245 1.00 83.94 161 ILE A N 1
ATOM 1288 C CA . ILE A 1 161 ? -2.912 -2.695 -11.911 1.00 83.94 161 ILE A CA 1
ATOM 1289 C C . ILE A 1 161 ? -1.894 -1.718 -12.506 1.00 83.94 161 ILE A C 1
ATOM 1291 O O . ILE A 1 161 ? -1.898 -1.470 -13.707 1.00 83.94 161 ILE A O 1
ATOM 1295 N N . TRP A 1 162 ? -0.983 -1.194 -11.690 1.00 81.56 162 TRP A N 1
ATOM 1296 C CA . TRP A 1 162 ? -0.161 -0.042 -12.064 1.00 81.56 162 TRP A CA 1
ATOM 1297 C C . TRP A 1 162 ? 1.056 -0.382 -12.929 1.00 81.56 162 TRP A C 1
ATOM 1299 O O . TRP A 1 162 ? 1.421 0.408 -13.799 1.00 81.56 162 TRP A O 1
ATOM 1309 N N . VAL A 1 163 ? 1.673 -1.555 -12.758 1.00 82.25 163 VAL A N 1
ATOM 1310 C CA . VAL A 1 163 ? 2.838 -1.954 -13.567 1.00 82.25 163 VAL A CA 1
ATOM 1311 C C . VAL A 1 163 ? 2.476 -2.172 -15.036 1.00 82.25 163 VAL A C 1
ATOM 1313 O O . VAL A 1 163 ? 3.231 -1.701 -15.880 1.00 82.25 163 VAL A O 1
ATOM 1316 N N . PRO A 1 164 ? 1.338 -2.793 -15.403 1.00 81.62 164 PRO A N 1
ATOM 1317 C CA . PRO A 1 164 ? 0.883 -2.782 -16.789 1.00 81.62 164 PRO A CA 1
ATOM 1318 C C . PRO A 1 164 ? 0.618 -1.372 -17.317 1.00 81.62 164 PRO A C 1
ATOM 1320 O O . PRO A 1 164 ? 1.091 -1.053 -18.401 1.00 81.62 164 PRO A O 1
ATOM 1323 N N . PHE A 1 165 ? -0.071 -0.513 -16.558 1.00 82.88 165 PHE A N 1
ATOM 1324 C CA . PHE A 1 165 ? -0.372 0.855 -16.998 1.00 82.88 165 PHE A CA 1
ATOM 1325 C C . PHE A 1 165 ? 0.900 1.659 -17.309 1.00 82.88 165 PHE A C 1
ATOM 1327 O O . PHE A 1 165 ? 1.008 2.248 -18.385 1.00 82.88 165 PHE A O 1
ATOM 1334 N N . TYR A 1 166 ? 1.891 1.630 -16.414 1.00 78.44 166 TYR A N 1
ATOM 1335 C CA . TYR A 1 166 ? 3.135 2.385 -16.580 1.00 78.44 166 TYR A CA 1
ATOM 1336 C C . TYR A 1 166 ? 4.178 1.668 -17.445 1.00 78.44 166 TYR A C 1
ATOM 1338 O O . TYR A 1 166 ? 4.817 2.286 -18.293 1.00 78.44 166 TYR A O 1
ATOM 1346 N N . GLY A 1 167 ? 4.340 0.358 -17.276 1.00 73.00 167 GLY A N 1
ATOM 1347 C CA . GLY A 1 167 ? 5.315 -0.453 -18.004 1.00 73.00 167 GLY A CA 1
ATOM 1348 C C . GLY A 1 167 ? 4.937 -0.688 -19.467 1.00 73.00 167 GLY A C 1
ATOM 1349 O O . GLY A 1 167 ? 5.791 -0.547 -20.344 1.00 73.00 167 GLY A O 1
ATOM 1350 N N . LEU A 1 168 ? 3.663 -0.986 -19.764 1.00 72.38 168 LEU A N 1
ATOM 1351 C CA . LEU A 1 168 ? 3.202 -1.141 -21.151 1.00 72.38 168 LEU A CA 1
ATOM 1352 C C . LEU A 1 168 ? 3.056 0.205 -21.856 1.00 72.38 168 LEU A C 1
ATOM 1354 O O . LEU A 1 168 ? 3.245 0.251 -23.064 1.00 72.38 168 LEU A O 1
ATOM 1358 N N . GLY A 1 169 ? 2.780 1.300 -21.139 1.00 65.38 169 GLY A N 1
ATOM 1359 C CA . GLY A 1 169 ? 2.799 2.645 -21.720 1.00 65.38 169 GLY A CA 1
ATOM 1360 C C . GLY A 1 169 ? 4.163 2.994 -22.328 1.00 65.38 169 GLY A C 1
ATOM 1361 O O . GLY A 1 169 ? 4.231 3.523 -23.434 1.00 65.38 169 GLY A O 1
ATOM 1362 N N . VAL A 1 170 ? 5.256 2.607 -21.664 1.00 58.78 170 VAL A N 1
ATOM 1363 C CA . VAL A 1 170 ? 6.630 2.795 -22.166 1.00 58.78 170 VAL A CA 1
ATOM 1364 C C . VAL A 1 170 ? 6.951 1.856 -23.331 1.00 58.78 170 VAL A C 1
ATOM 1366 O O . VAL A 1 170 ? 7.558 2.279 -24.315 1.00 58.78 170 VAL A O 1
ATOM 1369 N N . TRP A 1 171 ? 6.509 0.599 -23.270 1.00 55.50 171 TRP A N 1
ATOM 1370 C CA . TRP A 1 171 ? 6.731 -0.362 -24.357 1.00 55.50 171 TRP A CA 1
ATOM 1371 C C . TRP A 1 171 ? 5.881 -0.073 -25.606 1.00 55.50 171 TRP A C 1
ATOM 1373 O O . TRP A 1 171 ? 6.384 -0.162 -26.725 1.00 55.50 171 TRP A O 1
ATOM 1383 N N . GLY A 1 172 ? 4.623 0.328 -25.422 1.00 54.47 172 GLY A N 1
ATOM 1384 C CA . GLY A 1 172 ? 3.660 0.618 -26.484 1.00 54.47 172 GLY A CA 1
ATOM 1385 C C . GLY A 1 172 ? 3.869 1.964 -27.182 1.00 54.47 172 GLY A C 1
ATOM 1386 O O . GLY A 1 172 ? 3.495 2.095 -28.343 1.00 54.47 172 GLY A O 1
ATOM 1387 N N . LEU A 1 173 ? 4.489 2.950 -26.519 1.00 52.66 173 LEU A N 1
ATOM 1388 C CA . LEU A 1 173 ? 4.826 4.245 -27.131 1.00 52.66 173 LEU A CA 1
ATOM 1389 C C . LEU A 1 173 ? 6.294 4.358 -27.577 1.00 52.66 173 LEU A C 1
ATOM 1391 O O . LEU A 1 173 ? 6.588 5.206 -28.419 1.00 52.66 173 LEU A O 1
ATOM 1395 N N . GLY A 1 174 ? 7.212 3.535 -27.051 1.00 48.38 174 GLY A N 1
ATOM 1396 C CA . GLY A 1 174 ? 8.658 3.725 -27.242 1.00 48.38 174 GLY A CA 1
ATOM 1397 C C . GLY A 1 174 ? 9.449 2.569 -27.862 1.00 48.38 174 GLY A C 1
ATOM 1398 O O . GLY A 1 174 ? 10.505 2.829 -28.434 1.00 48.38 174 GLY A O 1
ATOM 1399 N N . LEU A 1 175 ? 8.984 1.315 -27.796 1.00 48.31 175 LEU A N 1
ATOM 1400 C CA . LEU A 1 175 ? 9.806 0.150 -28.184 1.00 48.31 175 LEU A CA 1
ATOM 1401 C C . LEU A 1 175 ? 9.316 -0.620 -29.412 1.00 48.31 175 LEU A C 1
ATOM 1403 O O . LEU A 1 175 ? 10.110 -1.327 -30.023 1.00 48.31 175 LEU A O 1
ATOM 1407 N N . SER A 1 176 ? 8.081 -0.414 -29.875 1.00 48.28 176 SER A N 1
ATOM 1408 C CA . SER A 1 176 ? 7.605 -1.008 -31.137 1.00 48.28 176 SER A CA 1
ATOM 1409 C C . SER A 1 176 ? 8.169 -0.337 -32.402 1.00 48.28 176 SER A C 1
ATOM 1411 O O . SER A 1 176 ? 7.707 -0.624 -33.502 1.00 48.28 176 SER A O 1
ATOM 1413 N N . ARG A 1 177 ? 9.104 0.613 -32.264 1.00 48.97 177 ARG A N 1
ATOM 1414 C CA . ARG A 1 177 ? 9.793 1.276 -33.389 1.00 48.97 177 ARG A CA 1
ATOM 1415 C C . ARG A 1 177 ? 11.278 0.922 -33.499 1.00 48.97 177 ARG A C 1
ATOM 1417 O O . ARG A 1 177 ? 11.935 1.427 -34.403 1.00 48.97 177 ARG A O 1
ATOM 1424 N N . LEU A 1 178 ? 11.811 0.114 -32.581 1.00 51.03 178 LEU A N 1
ATOM 1425 C CA . LEU A 1 178 ? 13.237 -0.240 -32.532 1.00 51.03 178 LEU A CA 1
ATOM 1426 C C . LEU A 1 178 ? 13.514 -1.737 -32.743 1.00 51.03 178 LEU A C 1
ATOM 1428 O O . LEU A 1 178 ? 14.677 -2.132 -32.723 1.00 51.03 178 LEU A O 1
ATOM 1432 N N . PHE A 1 179 ? 12.476 -2.538 -32.997 1.00 46.31 179 PHE A N 1
ATOM 1433 C CA . PHE A 1 179 ? 12.578 -3.914 -33.481 1.00 46.31 179 PHE A CA 1
ATOM 1434 C C . PHE A 1 179 ? 11.684 -4.104 -34.701 1.00 46.31 179 PHE A C 1
ATOM 1436 O O . PHE A 1 179 ? 10.547 -3.577 -34.666 1.00 46.31 179 PHE A O 1
#

Organism: NCBI:txid1802597

pLDDT: mean 70.75, std 12.81, range [40.88, 89.62]

Sequence (179 aa):
MALLTNVRGNRAAKVFLVLLLAIPTIAGVVWDEVLLAGPIIFLVNLLGFWLGYVTFCLIWAGIGLFVLSIWLRVEPWVKTHILSKIFGRKEQERKEVREKPKSWRERLVLWTARLARAFGALAAAVILGPVYGWAVFKLLGYRERDVYAFTIAAAWIFGGIWVPFYGLGVWGLGLSRLF

Radius of gyration: 22.57 Å; chains: 1; bounding box: 47×58×61 Å

Foldseek 3Di:
DPPDDPPPVCPVVVVVVVVVVVVVVVVVVVVVVCVQLVQLQVLCVVPNQPRSLVVQLVVQLVVLVVLVVVCVVCVVVCCVPPVCVPPVPPPPPPPDDPDPDPDPVVVVVVVVVVVVLLVVLLVCCLVVPSNRSVVSCVVSVHDPVSSSVSNSVSSNVNSVPVSCVSSVVCCVVPPVVPD

Secondary structure (DSSP, 8-state):
--SSS-SSSHHHHHHHHHHHHHHHHHHHHHHHHHHHHHHHHHHHHHH-HHHHHHHHHHHHHHHHHHHHHHHHHHHHHHIIIIIHHHHTTSSSTTSS--PPP-SHHHHHHHHHHHHHHHHHHHHHHHHSHHHHHHHHHHHTT--HHHHHHHHHHHHHHHHHHHHHHHHHHHHHHHTTT--